Protein AF-Q8SZI1-F1 (afdb_monomer_lite)

Radius of gyration: 14.91 Å; chains: 1; bounding box: 35×38×40 Å

Sequence (100 aa):
MTTHPLSDNVVKCRLVKKIQDSVLSKWVNDPQRMDKRMLALIFLAHASDVIENAFAPLNDDDYEVAMKRVRELLDLDFEAESAKPNANEILWAVFMAFTK

pLDDT: mean 90.11, std 4.82, range [60.06, 94.56]

Structure (mmCIF, N/CA/C/O backbone):
data_AF-Q8SZI1-F1
#
_entry.id   AF-Q8SZI1-F1
#
loop_
_atom_site.group_PDB
_atom_site.id
_atom_site.type_symbol
_atom_site.label_atom_id
_atom_site.label_alt_id
_atom_site.label_comp_id
_atom_site.label_asym_id
_atom_site.label_entity_id
_atom_site.label_seq_id
_atom_site.pdbx_PDB_ins_code
_atom_site.Cartn_x
_atom_site.Cartn_y
_atom_site.Cartn_z
_atom_site.occupancy
_atom_site.B_iso_or_equiv
_atom_site.auth_seq_id
_atom_site.auth_comp_id
_atom_site.auth_asym_id
_atom_site.auth_atom_id
_atom_site.pdbx_PDB_model_num
ATOM 1 N N . MET A 1 1 ? 9.119 -26.075 -23.650 1.00 73.94 1 MET A N 1
ATOM 2 C CA . MET A 1 1 ? 8.998 -25.040 -22.603 1.00 73.94 1 MET A CA 1
ATOM 3 C C . MET A 1 1 ? 8.219 -23.889 -23.211 1.00 73.94 1 MET A C 1
ATOM 5 O O . MET A 1 1 ? 8.709 -23.290 -24.157 1.00 73.94 1 MET A O 1
ATOM 9 N N . THR A 1 2 ? 6.989 -23.655 -22.761 1.00 88.88 2 THR A N 1
ATOM 10 C CA . THR A 1 2 ? 6.162 -22.532 -23.232 1.00 88.88 2 THR A CA 1
ATOM 11 C C . THR A 1 2 ? 6.409 -21.351 -22.299 1.00 88.88 2 THR A C 1
ATOM 13 O O . THR A 1 2 ? 6.309 -21.520 -21.086 1.00 88.88 2 THR A O 1
ATOM 16 N N . THR A 1 3 ? 6.782 -20.187 -22.833 1.00 93.12 3 THR A N 1
ATOM 17 C CA . THR A 1 3 ? 6.987 -18.957 -22.051 1.00 93.12 3 THR A CA 1
ATOM 18 C C . THR A 1 3 ? 5.866 -17.956 -22.324 1.00 93.12 3 THR A C 1
ATOM 20 O O . THR A 1 3 ? 5.247 -17.972 -23.387 1.00 93.12 3 THR A O 1
ATOM 23 N N . HIS A 1 4 ? 5.608 -17.075 -21.355 1.00 90.88 4 HIS A N 1
ATOM 24 C CA . HIS A 1 4 ? 4.608 -16.009 -21.456 1.00 90.88 4 HIS A CA 1
ATOM 25 C C . HIS A 1 4 ? 5.278 -14.646 -21.225 1.00 90.88 4 HIS A C 1
ATOM 27 O O . HIS A 1 4 ? 5.206 -14.107 -20.120 1.00 90.88 4 HIS A O 1
ATOM 33 N N . PRO A 1 5 ? 5.998 -14.104 -22.225 1.00 92.88 5 PRO A N 1
ATOM 34 C CA . PRO A 1 5 ? 6.621 -12.794 -22.097 1.00 92.88 5 PRO A CA 1
ATOM 35 C C . PRO A 1 5 ? 5.558 -11.695 -21.976 1.00 92.88 5 PRO A C 1
ATOM 37 O O . PRO A 1 5 ? 4.460 -11.804 -22.525 1.00 92.88 5 PRO A O 1
ATOM 40 N N . LEU A 1 6 ? 5.896 -10.616 -21.268 1.00 91.62 6 LEU A N 1
ATOM 41 C CA . LEU A 1 6 ? 5.021 -9.455 -21.135 1.00 91.62 6 LEU A CA 1
ATOM 42 C C . LEU A 1 6 ? 4.846 -8.780 -22.501 1.00 91.62 6 LEU A C 1
ATOM 44 O O . LEU A 1 6 ? 5.799 -8.226 -23.044 1.00 91.62 6 LEU A O 1
ATOM 48 N N . SER A 1 7 ? 3.629 -8.809 -23.039 1.00 91.38 7 SER A N 1
ATOM 49 C CA . SER A 1 7 ? 3.297 -8.174 -24.317 1.00 91.38 7 SER A CA 1
ATOM 50 C C . SER A 1 7 ? 2.986 -6.684 -24.167 1.00 91.38 7 SER A C 1
ATOM 52 O O . SER A 1 7 ? 3.406 -5.883 -24.996 1.00 91.38 7 SER A O 1
ATOM 54 N N . ASP A 1 8 ? 2.272 -6.303 -23.103 1.00 92.25 8 ASP A N 1
ATOM 55 C CA . ASP A 1 8 ? 1.867 -4.920 -22.843 1.00 92.25 8 ASP A CA 1
ATOM 56 C C . ASP A 1 8 ? 2.601 -4.352 -21.624 1.00 92.25 8 ASP A C 1
ATOM 58 O O . ASP A 1 8 ? 2.184 -4.478 -20.468 1.00 92.25 8 ASP A O 1
ATOM 62 N N . ASN A 1 9 ? 3.720 -3.690 -21.904 1.00 92.56 9 ASN A N 1
ATOM 63 C CA . ASN A 1 9 ? 4.484 -2.995 -20.878 1.00 92.56 9 ASN A CA 1
ATOM 64 C C . ASN A 1 9 ? 3.786 -1.715 -20.376 1.00 92.56 9 ASN A C 1
ATOM 66 O O . ASN A 1 9 ? 4.017 -1.291 -19.245 1.00 92.56 9 ASN A O 1
ATOM 70 N N . VAL A 1 10 ? 2.894 -1.113 -21.170 1.00 94.56 10 VAL A N 1
ATOM 71 C CA . VAL A 1 10 ? 2.193 0.126 -20.801 1.00 94.56 10 VAL A CA 1
ATOM 72 C C . VAL A 1 10 ? 1.248 -0.127 -19.631 1.00 94.56 10 VAL A C 1
ATOM 74 O O . VAL A 1 10 ? 1.189 0.682 -18.702 1.00 94.56 10 VAL A O 1
ATOM 77 N N . VAL A 1 11 ? 0.541 -1.259 -19.631 1.00 93.69 11 VAL A N 1
ATOM 78 C CA . VAL A 1 11 ? -0.344 -1.648 -18.522 1.00 93.69 11 VAL A CA 1
ATOM 79 C C . VAL A 1 11 ? 0.447 -1.861 -17.232 1.00 93.69 11 VAL A C 1
ATOM 81 O O . VAL A 1 11 ? 0.042 -1.350 -16.186 1.00 93.69 11 VAL A O 1
ATOM 84 N N . LYS A 1 12 ? 1.605 -2.534 -17.302 1.00 92.12 12 LYS A N 1
ATOM 85 C CA . LYS A 1 12 ? 2.490 -2.719 -16.142 1.00 92.12 12 LYS A CA 1
ATOM 86 C C . LYS A 1 12 ? 2.970 -1.377 -15.589 1.00 92.12 12 LYS A C 1
ATOM 88 O O . LYS A 1 12 ? 2.815 -1.121 -14.397 1.00 92.12 12 LYS A O 1
ATOM 93 N N . CYS A 1 13 ? 3.495 -0.497 -16.441 1.00 92.94 13 CYS A N 1
ATOM 94 C CA . CYS A 1 13 ? 3.952 0.829 -16.020 1.00 92.94 13 CYS A CA 1
ATOM 95 C C . CYS A 1 13 ? 2.818 1.661 -15.404 1.00 92.94 13 CYS A C 1
ATOM 97 O O . CYS A 1 13 ? 3.021 2.333 -14.395 1.00 92.94 13 CYS A O 1
ATOM 99 N N . ARG A 1 14 ? 1.603 1.588 -15.964 1.00 94.44 14 ARG A N 1
ATOM 100 C CA . ARG A 1 14 ? 0.426 2.277 -15.418 1.00 94.44 14 ARG A CA 1
ATOM 101 C C . ARG A 1 14 ? 0.046 1.756 -14.034 1.00 94.44 14 ARG A C 1
ATOM 103 O O . ARG A 1 14 ? -0.318 2.558 -13.179 1.00 94.44 14 ARG A O 1
ATOM 110 N N . LEU A 1 15 ? 0.124 0.443 -13.811 1.00 92.94 15 LEU A N 1
ATOM 111 C CA . LEU A 1 15 ? -0.139 -0.164 -12.506 1.00 92.94 15 LEU A CA 1
ATOM 112 C C . LEU A 1 15 ? 0.876 0.308 -11.462 1.00 92.94 15 LEU A C 1
ATOM 114 O O . LEU A 1 15 ? 0.468 0.794 -10.411 1.00 92.94 15 LEU A O 1
ATOM 118 N N . VAL A 1 16 ? 2.172 0.226 -11.781 1.00 94.00 16 VAL A N 1
ATOM 119 C CA . VAL A 1 16 ? 3.257 0.675 -10.893 1.00 94.00 16 VAL A CA 1
ATOM 120 C C . VAL A 1 16 ? 3.074 2.146 -10.529 1.00 94.00 16 VAL A C 1
ATOM 122 O O . VAL A 1 16 ? 3.032 2.485 -9.350 1.00 94.00 16 VAL A O 1
ATOM 125 N N . LYS A 1 17 ? 2.839 3.005 -11.526 1.00 93.81 17 LYS A N 1
ATOM 126 C CA . LYS A 1 17 ? 2.596 4.430 -11.292 1.00 93.81 17 LYS A CA 1
ATOM 127 C C . LYS A 1 17 ? 1.366 4.679 -10.416 1.00 93.81 17 LYS A C 1
ATOM 129 O O . LYS A 1 17 ? 1.389 5.560 -9.568 1.00 93.81 17 LYS A O 1
ATOM 134 N N . LYS A 1 18 ? 0.297 3.891 -10.580 1.00 94.12 18 LYS A N 1
ATOM 135 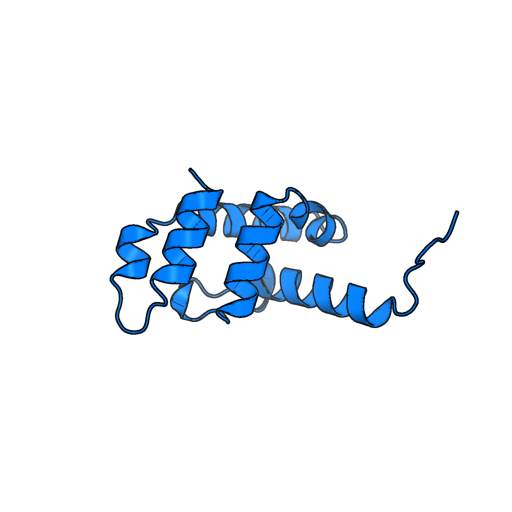C CA . LYS A 1 18 ? -0.914 4.024 -9.759 1.00 94.12 18 LYS A CA 1
ATOM 136 C C . LYS A 1 18 ? -0.643 3.699 -8.285 1.00 94.12 18 LYS A C 1
ATOM 138 O O . LYS A 1 18 ? -1.182 4.391 -7.431 1.00 94.12 18 LYS A O 1
ATOM 143 N N . ILE A 1 19 ? 0.181 2.686 -8.003 1.00 93.81 19 ILE A N 1
ATOM 144 C CA . ILE A 1 19 ? 0.599 2.342 -6.633 1.00 93.81 19 ILE A CA 1
ATOM 145 C C . ILE A 1 19 ? 1.435 3.483 -6.044 1.00 93.81 19 ILE A C 1
ATOM 147 O O . ILE A 1 19 ? 1.114 3.966 -4.963 1.00 93.81 19 ILE A O 1
ATOM 151 N N . GLN A 1 20 ? 2.445 3.956 -6.783 1.00 93.69 20 GLN A N 1
ATOM 152 C CA . GLN A 1 20 ? 3.306 5.070 -6.368 1.00 93.69 20 GLN A CA 1
ATOM 153 C C . GLN A 1 20 ? 2.491 6.331 -6.058 1.00 93.69 20 GLN A C 1
ATOM 155 O O . GLN A 1 20 ? 2.598 6.889 -4.971 1.00 93.69 20 GLN A O 1
ATOM 160 N N . ASP A 1 21 ? 1.608 6.742 -6.972 1.00 93.50 21 ASP A N 1
ATOM 161 C CA . ASP A 1 21 ? 0.754 7.915 -6.783 1.00 93.50 21 ASP A CA 1
ATOM 162 C C . ASP A 1 21 ? -0.122 7.782 -5.529 1.00 93.50 21 ASP A C 1
ATOM 164 O O . ASP A 1 21 ? -0.343 8.767 -4.830 1.00 93.50 21 ASP A O 1
ATOM 168 N N . SER A 1 22 ? -0.614 6.581 -5.213 1.00 92.56 22 SER A N 1
ATOM 169 C CA . SER A 1 22 ? -1.466 6.346 -4.043 1.00 92.56 22 SER A CA 1
ATOM 170 C C . SER A 1 22 ? -0.750 6.491 -2.703 1.00 92.56 22 SER A C 1
ATOM 172 O O . SER A 1 22 ? -1.395 6.895 -1.739 1.00 92.56 22 SER A O 1
ATOM 174 N N . VAL A 1 23 ? 0.555 6.217 -2.642 1.00 91.94 23 VAL A N 1
ATOM 175 C CA . VAL A 1 23 ? 1.374 6.416 -1.433 1.00 91.94 23 VAL A CA 1
ATOM 176 C C . VAL A 1 23 ? 2.156 7.727 -1.443 1.00 91.94 23 VAL A C 1
ATOM 178 O O . VAL A 1 23 ? 2.737 8.081 -0.426 1.00 91.94 23 VAL A O 1
ATOM 181 N N . LEU A 1 24 ? 2.140 8.483 -2.545 1.00 92.25 24 LEU A N 1
ATOM 182 C CA . LEU A 1 24 ? 2.827 9.770 -2.693 1.00 92.25 24 LEU A CA 1
ATOM 183 C C . LEU A 1 24 ? 1.825 10.915 -2.883 1.00 92.25 24 LEU A C 1
ATOM 185 O O . LEU A 1 24 ? 1.329 11.483 -1.907 1.00 92.25 24 LEU A O 1
ATOM 189 N N . SER A 1 25 ? 1.523 11.248 -4.139 1.00 90.44 25 SER A N 1
ATOM 190 C CA . SER A 1 25 ? 0.786 12.448 -4.552 1.00 90.44 25 SER A CA 1
ATOM 191 C C . SER A 1 25 ? -0.695 12.444 -4.160 1.00 90.44 25 SER A C 1
ATOM 193 O O . SER A 1 25 ? -1.283 13.502 -3.945 1.00 90.44 25 SER A O 1
ATOM 195 N N . LYS A 1 26 ? -1.305 11.262 -4.053 1.00 90.50 26 LYS A N 1
ATOM 196 C CA . LYS A 1 26 ? -2.720 11.044 -3.709 1.00 90.50 26 LYS A CA 1
ATOM 197 C C . LYS A 1 26 ? -2.895 10.414 -2.334 1.00 90.50 26 LYS A C 1
ATOM 199 O O . LYS A 1 26 ? -3.948 9.840 -2.059 1.00 90.50 26 LYS A O 1
ATOM 204 N N . TRP A 1 27 ?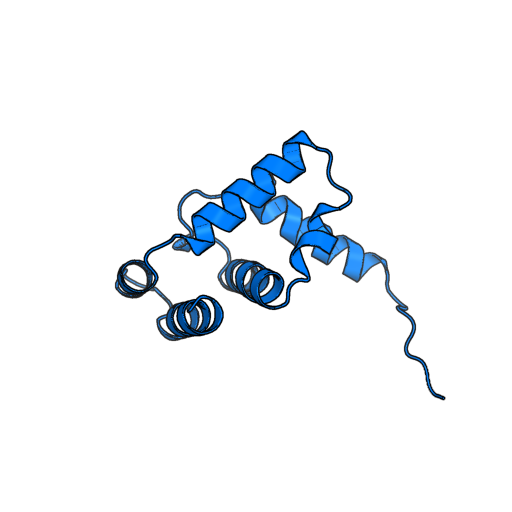 -1.868 10.494 -1.499 1.00 90.81 27 TRP A N 1
ATOM 205 C CA . TRP A 1 27 ? -1.935 9.984 -0.144 1.00 90.81 27 TRP A CA 1
ATOM 206 C C . TRP A 1 27 ? -3.052 10.664 0.648 1.00 90.81 27 TRP A C 1
ATOM 208 O O . TRP A 1 27 ? -3.211 11.886 0.617 1.00 90.81 27 TRP A O 1
ATOM 218 N N . VAL A 1 28 ? -3.815 9.855 1.376 1.00 86.75 28 VAL A N 1
ATOM 219 C CA . VAL A 1 28 ? -4.862 10.315 2.283 1.00 86.75 28 VAL A CA 1
ATOM 220 C C . VAL A 1 28 ? -4.560 9.718 3.647 1.00 86.75 28 VAL A C 1
ATOM 222 O O . VAL A 1 28 ? -4.394 8.512 3.759 1.00 86.75 28 VAL A O 1
ATOM 225 N N . ASN A 1 29 ? -4.526 10.553 4.686 1.00 84.12 29 ASN A N 1
ATOM 226 C CA . ASN A 1 29 ? -4.241 10.102 6.055 1.00 84.12 29 ASN A CA 1
ATOM 227 C C . ASN A 1 29 ? -5.330 9.183 6.640 1.00 84.12 29 ASN A C 1
ATOM 229 O O . ASN A 1 29 ? -5.126 8.591 7.690 1.00 84.12 29 ASN A O 1
ATOM 233 N N . ASP A 1 30 ? -6.494 9.108 5.992 1.00 84.62 30 ASP A N 1
ATOM 234 C CA . ASP A 1 30 ? -7.590 8.217 6.363 1.00 84.62 30 ASP A CA 1
ATOM 235 C C . ASP A 1 30 ? -7.669 7.049 5.357 1.00 84.62 30 ASP A C 1
ATOM 237 O O . ASP A 1 30 ? -8.101 7.264 4.213 1.00 84.62 30 ASP A O 1
ATOM 241 N N . PRO A 1 31 ? -7.285 5.823 5.763 1.00 83.00 31 PRO A N 1
ATOM 242 C CA . PRO A 1 31 ? -7.310 4.632 4.914 1.00 83.00 31 PRO A CA 1
ATOM 243 C C . PRO A 1 31 ? -8.694 4.332 4.338 1.00 83.00 31 PRO A C 1
ATOM 245 O O . PRO A 1 31 ? -8.805 3.811 3.228 1.00 83.00 31 PRO A O 1
ATOM 248 N N . GLN A 1 32 ? -9.769 4.698 5.045 1.00 83.06 32 GLN A N 1
ATOM 249 C CA . GLN A 1 32 ? -11.136 4.433 4.589 1.00 83.06 32 GLN A CA 1
ATOM 250 C C . GLN A 1 32 ? -11.552 5.289 3.393 1.00 83.06 32 GLN A C 1
ATOM 252 O O . GLN A 1 32 ? -12.470 4.926 2.653 1.00 83.06 32 GLN A O 1
ATOM 257 N N . ARG A 1 33 ? -10.875 6.423 3.188 1.00 86.25 33 ARG A N 1
ATOM 258 C CA . ARG A 1 33 ? -11.101 7.316 2.047 1.00 86.25 33 ARG A CA 1
ATOM 259 C C . ARG A 1 33 ? -10.311 6.903 0.810 1.00 86.25 33 ARG A C 1
ATOM 261 O O . ARG A 1 33 ? -10.569 7.440 -0.269 1.00 86.25 33 ARG A O 1
ATOM 268 N N . MET A 1 34 ? -9.362 5.977 0.942 1.00 87.88 34 MET A N 1
ATOM 269 C CA . MET A 1 34 ? -8.656 5.410 -0.202 1.00 87.88 34 MET A CA 1
ATOM 270 C C . MET A 1 34 ? -9.565 4.456 -0.985 1.00 87.88 34 MET A C 1
ATOM 272 O O . MET A 1 34 ? -10.495 3.850 -0.453 1.00 87.88 34 MET A O 1
ATOM 276 N N . ASP A 1 35 ? -9.282 4.293 -2.279 1.00 90.31 35 ASP A N 1
ATOM 277 C CA . ASP A 1 35 ? -9.944 3.268 -3.087 1.00 90.31 35 ASP A CA 1
ATOM 278 C C . ASP A 1 35 ? -9.668 1.883 -2.485 1.00 90.31 35 ASP A C 1
ATOM 280 O O . ASP A 1 35 ? -8.516 1.446 -2.435 1.00 90.31 35 ASP A O 1
ATOM 284 N N . LYS A 1 36 ? -10.725 1.176 -2.059 1.00 89.75 36 LYS A N 1
ATOM 285 C CA . LYS A 1 36 ? -10.635 -0.122 -1.362 1.00 89.75 36 LYS A CA 1
ATOM 286 C C . LYS A 1 36 ? -9.803 -1.140 -2.147 1.00 89.75 36 LYS A C 1
ATOM 288 O O . LYS A 1 36 ? -9.077 -1.937 -1.560 1.00 89.75 36 LYS A O 1
ATOM 293 N N . ARG A 1 37 ? -9.873 -1.092 -3.483 1.00 92.50 37 ARG A N 1
ATOM 294 C CA . ARG A 1 37 ? -9.095 -1.978 -4.359 1.00 92.50 37 ARG A CA 1
ATOM 295 C C . ARG A 1 37 ? -7.605 -1.652 -4.343 1.00 92.50 37 ARG A C 1
ATOM 297 O O . ARG A 1 37 ? -6.788 -2.563 -4.406 1.00 92.50 37 ARG A O 1
ATOM 304 N N . MET A 1 38 ? -7.260 -0.369 -4.281 1.00 92.56 38 MET A N 1
ATOM 305 C CA . MET A 1 38 ? -5.871 0.068 -4.187 1.00 92.56 38 MET A CA 1
ATOM 306 C C . MET A 1 38 ? -5.290 -0.208 -2.803 1.00 92.56 38 MET A C 1
ATOM 308 O O . MET A 1 38 ? -4.174 -0.704 -2.713 1.00 92.56 38 MET A O 1
ATOM 312 N N . LEU A 1 39 ? -6.069 0.032 -1.746 1.00 91.56 39 LEU A N 1
ATOM 313 C CA . LEU A 1 39 ? -5.675 -0.319 -0.385 1.00 91.56 39 LEU A CA 1
ATOM 314 C C . LEU A 1 39 ? -5.347 -1.817 -0.293 1.00 91.56 39 LEU A C 1
ATOM 316 O O . LEU A 1 39 ? -4.242 -2.180 0.094 1.00 91.56 39 LEU A O 1
ATOM 320 N N . ALA A 1 40 ? -6.249 -2.684 -0.766 1.00 92.88 40 ALA A N 1
ATOM 321 C CA . ALA A 1 40 ? -6.010 -4.127 -0.786 1.00 92.88 40 ALA A CA 1
ATOM 322 C C . ALA A 1 40 ? -4.788 -4.534 -1.616 1.00 92.88 40 ALA A C 1
ATOM 324 O O . ALA A 1 40 ? -4.048 -5.430 -1.218 1.00 92.88 40 ALA A O 1
ATOM 325 N N . LEU A 1 41 ? -4.555 -3.870 -2.751 1.00 93.75 41 LEU A N 1
ATOM 326 C CA . LEU A 1 41 ? -3.375 -4.122 -3.571 1.00 93.75 41 LEU A CA 1
ATOM 327 C C . LEU A 1 41 ? -2.079 -3.800 -2.818 1.00 93.75 41 LEU A C 1
ATOM 329 O O . LEU A 1 41 ? -1.142 -4.581 -2.913 1.00 93.75 41 LEU A O 1
ATOM 333 N N . ILE A 1 42 ? -2.027 -2.693 -2.074 1.00 92.81 42 ILE A N 1
ATOM 334 C CA . ILE A 1 42 ? -0.849 -2.300 -1.285 1.00 92.81 42 ILE A CA 1
ATOM 335 C C . ILE A 1 42 ? -0.568 -3.339 -0.193 1.00 92.81 42 ILE A C 1
ATOM 337 O O . ILE A 1 42 ? 0.549 -3.846 -0.120 1.00 92.81 42 ILE A O 1
ATOM 341 N N . PHE A 1 43 ? -1.581 -3.717 0.593 1.00 92.31 43 PHE A N 1
ATOM 342 C CA . PHE A 1 43 ? -1.430 -4.715 1.660 1.00 92.31 43 PHE A CA 1
ATOM 343 C C . PHE A 1 43 ? -0.973 -6.075 1.128 1.00 92.31 43 PHE A C 1
ATOM 345 O O . PHE A 1 43 ? -0.002 -6.641 1.622 1.00 92.31 43 PHE A O 1
ATOM 352 N N . LEU A 1 44 ? -1.631 -6.591 0.086 1.00 92.50 44 LEU A N 1
ATOM 353 C CA . LEU A 1 44 ? -1.288 -7.900 -0.473 1.00 92.50 44 LEU A CA 1
ATOM 354 C C . LEU A 1 44 ? 0.060 -7.886 -1.202 1.00 92.50 44 LEU A C 1
ATOM 356 O O . LEU A 1 44 ? 0.794 -8.869 -1.137 1.00 92.50 44 LEU A O 1
ATOM 360 N N . ALA A 1 45 ? 0.408 -6.788 -1.881 1.00 93.88 45 ALA A N 1
ATOM 361 C CA . ALA A 1 45 ? 1.719 -6.643 -2.508 1.00 93.88 45 ALA A CA 1
ATOM 362 C C . ALA A 1 45 ? 2.843 -6.598 -1.467 1.00 93.88 45 ALA A C 1
ATOM 364 O O . ALA A 1 45 ? 3.920 -7.132 -1.728 1.00 93.88 45 ALA A O 1
ATOM 365 N N . HIS A 1 46 ? 2.594 -5.983 -0.307 1.00 91.88 46 HIS A N 1
ATOM 366 C CA . HIS A 1 46 ? 3.524 -6.018 0.814 1.00 91.88 46 HIS A CA 1
ATOM 367 C C . HIS A 1 46 ? 3.643 -7.430 1.398 1.00 91.88 46 HIS A C 1
ATOM 369 O O . HIS A 1 46 ? 4.746 -7.950 1.455 1.00 91.88 46 HIS A O 1
ATOM 375 N N . ALA A 1 47 ? 2.525 -8.091 1.716 1.00 91.12 47 ALA A N 1
ATOM 376 C CA . ALA A 1 47 ? 2.521 -9.458 2.252 1.00 91.12 47 ALA A CA 1
ATOM 377 C C . ALA A 1 47 ? 3.112 -10.511 1.292 1.00 91.12 47 ALA A C 1
ATOM 379 O O . ALA A 1 47 ? 3.453 -11.612 1.709 1.00 91.12 47 ALA A O 1
ATOM 380 N N . SER A 1 48 ? 3.203 -10.190 -0.002 1.00 92.75 48 SER A N 1
ATOM 381 C CA . SER A 1 48 ? 3.834 -11.039 -1.019 1.00 92.75 48 SER A CA 1
ATOM 382 C C . SER A 1 48 ? 5.286 -10.646 -1.323 1.00 92.75 48 SER A C 1
ATOM 384 O O . SER A 1 48 ? 5.840 -11.156 -2.293 1.00 92.75 48 SER A O 1
ATOM 386 N N . ASP A 1 49 ? 5.873 -9.702 -0.581 1.00 90.62 49 ASP A N 1
ATOM 387 C CA . ASP A 1 49 ? 7.239 -9.188 -0.770 1.00 90.62 49 ASP A CA 1
ATOM 388 C C . ASP A 1 49 ? 7.524 -8.625 -2.180 1.00 90.62 49 ASP A C 1
ATOM 390 O O . ASP A 1 49 ? 8.653 -8.629 -2.669 1.00 90.62 49 ASP A O 1
ATOM 394 N N . VAL A 1 50 ? 6.498 -8.118 -2.876 1.00 94.56 50 VAL A N 1
ATOM 395 C CA . VAL A 1 50 ? 6.642 -7.569 -4.241 1.00 94.56 50 VAL A CA 1
ATOM 396 C C . VAL A 1 50 ? 6.471 -6.058 -4.320 1.00 94.56 50 VAL A C 1
ATOM 398 O O . VAL A 1 50 ? 6.679 -5.488 -5.394 1.00 94.56 50 VAL A O 1
ATOM 401 N N . ILE A 1 51 ? 6.101 -5.398 -3.219 1.00 91.81 51 ILE A N 1
ATOM 402 C CA . ILE A 1 51 ? 5.851 -3.952 -3.208 1.00 91.81 51 ILE A CA 1
ATOM 403 C C . ILE A 1 51 ? 7.119 -3.133 -3.482 1.00 91.81 51 ILE A C 1
ATOM 405 O O . ILE A 1 51 ? 7.047 -2.118 -4.173 1.00 91.81 51 ILE A O 1
ATOM 409 N N . GLU A 1 52 ? 8.288 -3.617 -3.056 1.00 91.31 52 GLU A N 1
ATOM 410 C CA . GLU A 1 52 ? 9.575 -2.950 -3.296 1.00 91.31 52 GLU A CA 1
ATOM 411 C C . GLU A 1 52 ? 9.870 -2.776 -4.791 1.00 91.31 52 GLU A C 1
ATOM 413 O O . GLU A 1 52 ? 10.409 -1.753 -5.206 1.00 91.31 52 GLU A O 1
ATOM 418 N N . ASN A 1 53 ? 9.410 -3.704 -5.639 1.00 91.69 53 ASN A N 1
ATOM 419 C CA . ASN A 1 53 ? 9.569 -3.600 -7.094 1.00 91.69 53 ASN A CA 1
ATOM 420 C C . ASN A 1 53 ? 8.858 -2.373 -7.682 1.00 91.69 53 ASN A C 1
ATOM 422 O O . ASN A 1 53 ? 9.252 -1.872 -8.737 1.00 91.69 53 ASN A O 1
ATOM 426 N N . ALA A 1 54 ? 7.785 -1.907 -7.035 1.00 91.44 54 ALA A N 1
ATOM 427 C CA . ALA A 1 54 ? 7.080 -0.700 -7.442 1.00 91.44 54 ALA A CA 1
ATOM 428 C C . ALA A 1 54 ? 7.790 0.573 -6.960 1.00 91.44 54 ALA A C 1
ATOM 430 O O . ALA A 1 54 ? 7.593 1.624 -7.566 1.00 91.44 54 ALA A O 1
ATOM 431 N N . PHE A 1 55 ? 8.615 0.497 -5.914 1.00 91.62 55 PHE A N 1
ATOM 432 C CA . PHE A 1 55 ? 9.318 1.646 -5.337 1.00 91.62 55 PHE A CA 1
ATOM 433 C C . PHE A 1 55 ? 10.771 1.771 -5.796 1.00 91.62 55 PHE A C 1
ATOM 435 O O . PHE A 1 55 ? 11.293 2.877 -5.804 1.00 91.62 55 PHE A O 1
ATOM 442 N N . ALA A 1 56 ? 11.383 0.697 -6.297 1.00 90.06 56 ALA A N 1
ATOM 443 C CA . ALA A 1 56 ? 12.732 0.704 -6.862 1.00 90.06 56 ALA A CA 1
ATOM 444 C C . ALA A 1 56 ? 13.033 1.822 -7.893 1.00 90.06 56 ALA A C 1
ATOM 446 O O . ALA A 1 56 ? 14.166 2.292 -7.915 1.00 90.06 56 ALA A O 1
ATOM 447 N N . PRO A 1 57 ? 12.096 2.266 -8.762 1.00 90.50 57 PRO A N 1
ATOM 448 C CA . PRO A 1 57 ? 12.367 3.358 -9.701 1.00 90.50 57 PRO A CA 1
ATOM 449 C C . PRO A 1 57 ? 12.098 4.768 -9.136 1.00 90.50 57 PRO A C 1
ATOM 451 O O . PRO A 1 57 ? 12.161 5.731 -9.900 1.00 90.50 57 PRO A O 1
ATOM 454 N N . LEU A 1 58 ? 11.731 4.907 -7.857 1.00 91.88 58 LEU A N 1
ATOM 455 C CA . LEU A 1 58 ? 11.563 6.207 -7.197 1.00 91.88 58 LEU A CA 1
ATOM 456 C C . LEU A 1 58 ? 12.926 6.819 -6.831 1.00 91.88 58 LEU A C 1
ATOM 458 O O . LEU A 1 58 ? 13.939 6.126 -6.810 1.00 91.88 58 LEU A O 1
ATOM 462 N N . ASN A 1 59 ? 12.947 8.126 -6.558 1.00 93.19 59 ASN A N 1
ATOM 463 C CA . ASN A 1 59 ? 14.103 8.756 -5.912 1.00 93.19 59 ASN A CA 1
ATOM 464 C C . ASN A 1 59 ? 14.139 8.391 -4.414 1.00 93.19 59 ASN A C 1
ATOM 466 O O . ASN A 1 59 ? 13.129 7.944 -3.867 1.00 93.19 59 ASN A O 1
ATOM 470 N N . ASP A 1 60 ? 15.287 8.593 -3.767 1.00 92.50 60 ASP A N 1
ATOM 471 C CA . ASP A 1 60 ? 15.504 8.188 -2.371 1.00 92.50 60 ASP A CA 1
ATOM 472 C C . ASP A 1 60 ? 14.494 8.843 -1.405 1.00 92.50 60 ASP A C 1
ATOM 474 O O . ASP A 1 60 ? 13.922 8.157 -0.558 1.00 92.50 60 ASP A O 1
ATOM 478 N N . ASP A 1 61 ? 14.186 10.133 -1.587 1.00 93.75 61 ASP A N 1
ATOM 479 C CA . ASP A 1 61 ? 13.236 10.868 -0.738 1.00 93.75 61 ASP A CA 1
ATOM 480 C C . ASP A 1 61 ? 11.807 10.291 -0.841 1.00 93.75 61 ASP A C 1
ATOM 482 O O . ASP A 1 61 ? 11.144 10.017 0.165 1.00 93.75 61 ASP A O 1
ATOM 486 N N . ASP A 1 62 ? 11.322 10.066 -2.065 1.00 93.19 62 ASP A N 1
ATOM 487 C 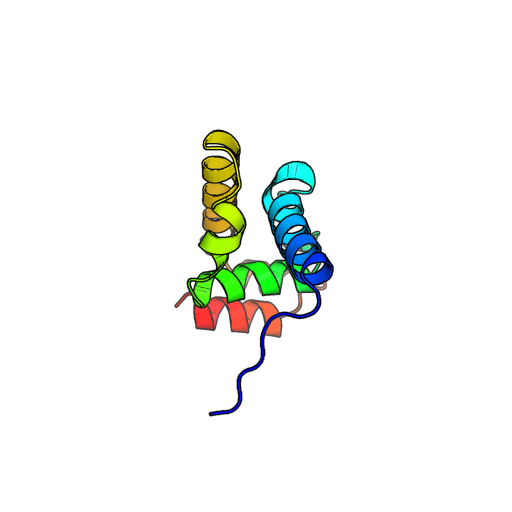CA . ASP A 1 62 ? 10.006 9.483 -2.335 1.00 93.19 62 ASP A CA 1
ATOM 488 C C . ASP A 1 62 ? 9.941 8.025 -1.868 1.00 93.19 62 ASP A C 1
ATOM 490 O O . ASP A 1 62 ? 8.903 7.577 -1.373 1.00 93.19 62 ASP A O 1
ATOM 494 N N . TYR A 1 63 ? 11.039 7.279 -2.003 1.00 93.62 63 TYR A N 1
ATOM 495 C CA . TYR A 1 63 ? 11.145 5.907 -1.517 1.00 93.62 63 TYR A CA 1
ATOM 496 C C . TYR A 1 63 ? 10.964 5.844 0.003 1.00 93.62 63 TYR A C 1
ATOM 498 O O . TYR A 1 63 ? 10.133 5.074 0.496 1.00 93.62 63 TYR A O 1
ATOM 506 N N . GLU A 1 64 ? 11.683 6.683 0.753 1.00 93.44 64 GLU A N 1
ATOM 507 C CA . GLU A 1 64 ? 11.568 6.739 2.212 1.00 93.44 64 GLU A CA 1
ATOM 508 C C . GLU A 1 64 ? 10.150 7.114 2.656 1.00 93.44 64 GLU A C 1
ATOM 510 O O . GLU A 1 64 ? 9.578 6.469 3.543 1.00 93.44 64 GLU A O 1
ATOM 515 N N . VAL A 1 65 ? 9.542 8.114 2.009 1.00 94.44 65 VAL A N 1
ATOM 516 C CA . VAL A 1 65 ? 8.168 8.543 2.308 1.00 94.44 65 VAL A CA 1
ATOM 517 C C . VAL A 1 65 ? 7.161 7.432 2.009 1.00 94.44 65 VAL A C 1
ATOM 519 O O . VAL A 1 65 ? 6.278 7.171 2.832 1.00 94.44 65 VAL A O 1
ATOM 522 N N . ALA A 1 66 ? 7.283 6.760 0.861 1.00 93.25 66 ALA A N 1
ATOM 523 C CA . ALA A 1 66 ? 6.405 5.658 0.481 1.00 93.25 66 ALA A CA 1
ATOM 524 C C . ALA A 1 66 ? 6.505 4.495 1.478 1.00 93.25 66 ALA A C 1
ATOM 526 O O . ALA A 1 66 ? 5.480 4.012 1.963 1.00 93.25 66 ALA A O 1
ATOM 527 N N . MET A 1 67 ? 7.723 4.090 1.846 1.00 91.69 67 MET A N 1
ATOM 528 C CA . MET A 1 67 ? 7.956 3.009 2.808 1.00 91.69 67 MET A CA 1
ATOM 529 C C . MET A 1 67 ? 7.439 3.354 4.203 1.00 91.69 67 MET A C 1
ATOM 531 O O . MET A 1 67 ? 6.820 2.512 4.857 1.00 91.69 67 MET A O 1
ATOM 535 N N . LYS A 1 68 ? 7.632 4.599 4.649 1.00 93.38 68 LYS A N 1
ATOM 536 C CA . LYS A 1 68 ? 7.085 5.072 5.922 1.00 93.38 68 LYS A CA 1
ATOM 537 C C . LYS A 1 68 ? 5.560 4.983 5.939 1.00 93.38 68 LYS A C 1
ATOM 539 O O . LYS A 1 68 ? 5.004 4.435 6.882 1.00 93.38 68 LYS A O 1
ATOM 544 N N . ARG A 1 69 ? 4.891 5.459 4.887 1.00 92.50 69 ARG A N 1
ATOM 545 C CA . ARG A 1 69 ? 3.423 5.423 4.771 1.00 92.50 69 ARG A CA 1
ATOM 546 C C . ARG A 1 69 ? 2.871 4.004 4.686 1.00 92.50 69 ARG A C 1
ATOM 548 O O . ARG A 1 69 ? 1.838 3.718 5.278 1.00 92.50 69 ARG A O 1
ATOM 555 N N . VAL A 1 70 ? 3.555 3.097 3.986 1.00 91.75 70 VAL A N 1
ATOM 556 C CA . VAL A 1 70 ? 3.175 1.675 3.971 1.00 91.75 70 VAL A CA 1
ATOM 557 C C . VAL A 1 70 ? 3.292 1.073 5.370 1.00 91.75 70 VAL A C 1
ATOM 559 O O . VAL A 1 70 ? 2.371 0.390 5.800 1.00 91.75 70 VAL A O 1
ATOM 562 N N . ARG A 1 71 ? 4.365 1.374 6.111 1.00 90.81 71 ARG A N 1
ATOM 563 C CA . ARG A 1 71 ? 4.508 0.935 7.507 1.00 90.81 71 ARG A CA 1
ATOM 564 C C . ARG A 1 71 ? 3.402 1.503 8.401 1.00 90.81 71 ARG A C 1
ATOM 566 O O . ARG A 1 71 ? 2.779 0.746 9.128 1.00 90.81 71 ARG A O 1
ATOM 573 N N . GL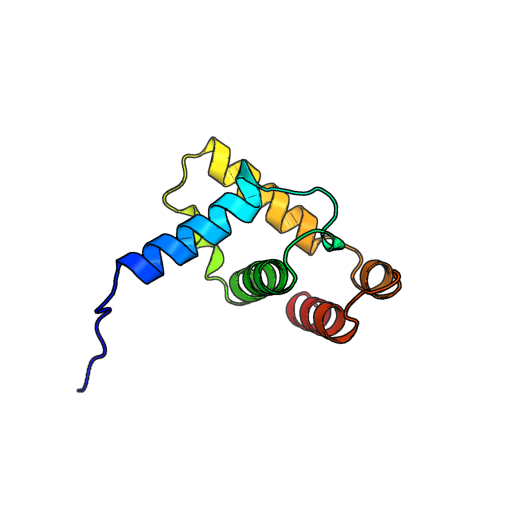U A 1 72 ? 3.087 2.790 8.266 1.00 90.75 72 GLU A N 1
ATOM 574 C CA . GLU A 1 72 ? 1.970 3.422 8.983 1.00 90.75 72 GLU A CA 1
ATOM 575 C C . GLU A 1 72 ? 0.626 2.725 8.713 1.00 90.75 72 GLU A C 1
ATOM 577 O O . GLU A 1 72 ? -0.181 2.621 9.629 1.00 90.75 72 GLU A O 1
ATOM 582 N N . LEU A 1 73 ? 0.381 2.218 7.494 1.00 89.38 73 LEU A N 1
ATOM 583 C CA . LEU A 1 73 ? -0.820 1.423 7.190 1.00 89.38 73 LEU A CA 1
ATOM 584 C C . LEU A 1 73 ? -0.809 0.046 7.860 1.00 89.38 73 LEU A C 1
ATOM 586 O O . LEU A 1 73 ? -1.864 -0.451 8.246 1.00 89.38 73 LEU A O 1
ATOM 590 N N . LEU A 1 74 ? 0.356 -0.589 7.956 1.00 89.06 74 LEU A N 1
ATOM 591 C CA . LEU A 1 74 ? 0.501 -1.920 8.548 1.00 89.06 74 LEU A CA 1
ATOM 592 C C . LEU A 1 74 ? 0.388 -1.887 10.074 1.00 89.06 74 LEU A C 1
ATOM 594 O O . LEU A 1 74 ? -0.100 -2.846 10.661 1.00 89.06 74 LEU A O 1
ATOM 598 N N . ASP A 1 75 ? 0.783 -0.773 10.690 1.00 90.00 75 ASP A N 1
ATOM 599 C CA . ASP A 1 75 ? 0.707 -0.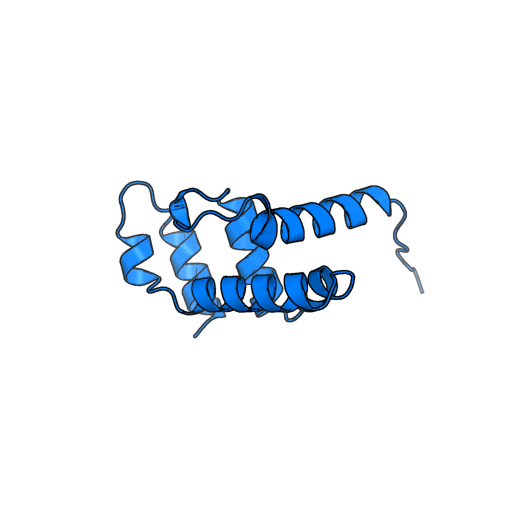549 12.136 1.00 90.00 75 ASP A CA 1
ATOM 600 C C . ASP A 1 75 ? -0.699 -0.109 12.606 1.00 90.00 75 ASP A C 1
ATOM 602 O O . ASP A 1 75 ? -0.900 0.201 13.783 1.00 90.00 75 ASP A O 1
ATOM 606 N N . LEU A 1 76 ? -1.686 -0.058 11.703 1.00 88.94 76 LEU A N 1
ATOM 607 C CA . LEU A 1 76 ? -3.068 0.275 12.048 1.00 88.94 76 LEU A CA 1
ATOM 608 C C . LEU A 1 76 ? -3.732 -0.821 12.885 1.00 88.94 76 LEU A C 1
ATOM 610 O O . LEU A 1 76 ? -3.526 -2.017 12.687 1.00 88.94 76 LEU A O 1
ATOM 614 N N . ASP A 1 77 ? -4.646 -0.399 13.756 1.00 90.06 77 ASP A N 1
ATOM 615 C CA . ASP A 1 77 ? -5.557 -1.314 14.434 1.00 90.06 77 ASP A CA 1
ATOM 616 C C . ASP A 1 77 ? -6.686 -1.740 13.479 1.00 90.06 77 ASP A C 1
ATOM 618 O O . ASP A 1 77 ? -7.692 -1.043 13.305 1.00 90.06 77 ASP A O 1
ATOM 622 N N . PHE A 1 78 ? -6.516 -2.903 12.844 1.00 88.56 78 PHE A N 1
ATOM 623 C CA . PHE A 1 78 ? -7.497 -3.452 11.906 1.00 88.56 78 PHE A CA 1
ATOM 624 C C . PHE A 1 78 ? -8.854 -3.761 12.553 1.00 88.56 78 PHE A C 1
ATOM 626 O O . PHE A 1 78 ? -9.870 -3.702 11.857 1.00 88.56 78 PHE A O 1
ATOM 633 N N . GLU A 1 79 ? -8.907 -4.059 13.858 1.00 87.75 79 GLU A N 1
ATOM 634 C CA . GLU A 1 79 ? -10.179 -4.274 14.562 1.00 87.75 79 GLU A CA 1
ATOM 635 C C . GLU A 1 79 ? -10.929 -2.947 14.694 1.00 87.75 79 GLU A C 1
ATOM 637 O O . GLU A 1 79 ? -12.098 -2.858 14.302 1.00 87.75 79 GLU A O 1
ATOM 642 N N . ALA A 1 80 ? -10.241 -1.887 15.127 1.00 89.00 80 ALA A N 1
ATOM 643 C CA . ALA A 1 80 ? -10.820 -0.547 15.209 1.00 89.00 80 ALA A CA 1
ATOM 644 C C . ALA A 1 80 ? -11.244 0.001 13.834 1.00 89.00 80 ALA A C 1
ATOM 646 O O . ALA A 1 80 ? -12.312 0.604 13.707 1.00 89.00 80 ALA A O 1
ATOM 647 N N . GLU A 1 81 ? -10.450 -0.232 12.784 1.00 85.69 81 GLU A N 1
ATOM 648 C CA . GLU A 1 81 ? -10.784 0.184 11.417 1.00 85.69 81 GLU A CA 1
ATOM 649 C C . GLU A 1 81 ? -11.973 -0.591 10.828 1.00 85.69 81 GLU A C 1
ATOM 651 O O . GLU A 1 81 ? -12.755 -0.028 10.054 1.00 85.69 81 GLU A O 1
ATOM 656 N N . SER A 1 82 ? -12.153 -1.858 11.217 1.00 88.38 82 SER A N 1
ATOM 657 C CA . SER A 1 82 ? -13.305 -2.669 10.808 1.00 88.38 82 SER A CA 1
ATOM 658 C C . SER A 1 82 ? -14.613 -2.232 11.474 1.00 88.38 82 SER A C 1
ATOM 660 O O . SER A 1 82 ? -15.668 -2.336 10.855 1.00 88.38 82 SER A O 1
ATOM 662 N N . ALA A 1 83 ? -14.543 -1.671 12.686 1.00 87.94 83 ALA A N 1
ATOM 663 C CA . ALA A 1 83 ? -15.706 -1.237 13.463 1.00 87.94 83 ALA A CA 1
ATOM 664 C C . ALA A 1 83 ? -16.310 0.105 12.999 1.00 87.94 83 ALA A C 1
ATOM 666 O O . ALA A 1 83 ? -17.375 0.516 13.468 1.00 87.94 83 ALA A O 1
ATOM 667 N N . LYS A 1 84 ? -15.642 0.821 12.089 1.00 86.94 84 LYS A N 1
ATOM 668 C CA . LYS A 1 84 ? -16.118 2.104 11.554 1.00 86.94 84 LYS A CA 1
ATOM 669 C C . LYS A 1 84 ? -17.302 1.923 10.583 1.00 86.94 84 LYS A C 1
ATOM 671 O O . LYS A 1 84 ? -17.380 0.929 9.857 1.00 86.94 84 LYS A O 1
ATOM 676 N N . PRO A 1 85 ? -18.212 2.910 10.490 1.00 81.19 85 PRO A N 1
ATOM 677 C CA . PRO A 1 85 ? -19.371 2.827 9.601 1.00 81.19 85 PRO A CA 1
ATOM 678 C C . PRO A 1 85 ? -18.954 2.724 8.122 1.00 81.19 85 PRO A C 1
ATOM 680 O O . PRO A 1 85 ? -18.098 3.472 7.659 1.00 81.19 85 PRO A O 1
ATOM 683 N N . ASN A 1 86 ? -19.598 1.829 7.360 1.00 79.50 86 ASN A N 1
ATOM 684 C CA . ASN A 1 86 ? -19.319 1.524 5.939 1.00 79.50 86 ASN A CA 1
ATOM 685 C C . ASN A 1 86 ? -17.950 0.870 5.635 1.00 79.50 86 ASN A C 1
ATOM 687 O O . ASN A 1 86 ? -17.536 0.789 4.462 1.00 79.50 86 ASN A O 1
ATOM 691 N N . ALA A 1 87 ? -17.264 0.365 6.663 1.00 81.56 87 ALA A N 1
ATOM 692 C CA . ALA A 1 87 ? -16.089 -0.480 6.497 1.00 81.56 87 ALA A CA 1
ATOM 693 C C . ALA A 1 87 ? -16.450 -1.815 5.818 1.00 81.56 87 ALA A C 1
ATOM 695 O O . ALA A 1 87 ? -17.586 -2.282 5.864 1.00 81.56 87 ALA A O 1
ATOM 696 N N . ASN A 1 88 ? -15.477 -2.424 5.135 1.00 86.75 88 ASN A N 1
ATOM 697 C CA . ASN A 1 88 ? -15.608 -3.797 4.652 1.00 86.75 88 ASN A CA 1
ATOM 698 C C . ASN A 1 88 ? -14.872 -4.710 5.637 1.00 86.75 88 ASN A C 1
ATOM 700 O O . ASN A 1 88 ? -13.653 -4.831 5.559 1.00 86.75 88 ASN A O 1
ATOM 704 N N . GLU A 1 89 ? -15.613 -5.315 6.562 1.00 88.56 89 GLU A N 1
ATOM 705 C CA . GLU A 1 89 ? -15.071 -6.160 7.636 1.00 88.56 89 GLU A CA 1
ATOM 706 C C . GLU A 1 89 ? -14.197 -7.300 7.099 1.00 88.56 89 GLU A C 1
ATOM 708 O O . GLU A 1 89 ? -13.115 -7.551 7.620 1.00 88.56 89 GLU A O 1
ATOM 713 N N . ILE A 1 90 ? -14.610 -7.938 5.996 1.00 90.25 90 ILE A N 1
ATOM 714 C CA . ILE A 1 90 ? -13.861 -9.045 5.385 1.00 90.25 90 ILE A CA 1
ATOM 715 C C . ILE A 1 90 ? -12.498 -8.566 4.879 1.00 90.25 90 ILE A C 1
ATOM 717 O O . ILE A 1 90 ? -11.503 -9.267 5.022 1.00 90.25 90 ILE A O 1
ATOM 721 N N . LEU A 1 91 ? -12.434 -7.367 4.298 1.00 90.88 91 LEU A N 1
ATOM 722 C CA . LEU A 1 91 ? -11.183 -6.805 3.790 1.00 90.88 91 LEU A CA 1
ATOM 723 C C . LEU A 1 91 ? -10.183 -6.558 4.929 1.00 90.88 91 LEU A C 1
ATOM 725 O O . LEU A 1 91 ? -9.021 -6.932 4.803 1.00 90.88 91 LEU A O 1
ATOM 729 N N . TRP A 1 92 ? -10.647 -6.022 6.058 1.00 91.44 92 TRP A N 1
ATOM 730 C CA . TRP A 1 92 ? -9.813 -5.828 7.248 1.00 91.44 92 TRP A CA 1
ATOM 731 C C . TRP A 1 92 ? -9.409 -7.147 7.913 1.00 91.44 92 TRP A C 1
ATOM 733 O O . TRP A 1 92 ? -8.258 -7.297 8.318 1.00 91.44 92 TRP A O 1
ATOM 743 N N . ALA A 1 93 ? -10.308 -8.135 7.956 1.00 90.94 93 ALA A N 1
ATOM 744 C CA . ALA A 1 93 ? -9.992 -9.473 8.451 1.00 90.94 93 ALA A CA 1
ATOM 745 C C . ALA A 1 93 ? -8.904 -10.155 7.605 1.00 90.94 93 ALA A C 1
ATOM 747 O O . ALA A 1 93 ? -7.998 -10.784 8.148 1.00 90.94 93 ALA A O 1
ATOM 748 N N . VAL A 1 94 ? -8.956 -9.993 6.278 1.00 92.56 94 VAL A N 1
ATOM 749 C CA . VAL A 1 94 ? -7.910 -10.484 5.371 1.00 92.56 94 VAL A CA 1
ATOM 750 C C . VAL A 1 94 ? -6.583 -9.780 5.642 1.00 92.56 94 VAL A C 1
ATOM 752 O O . VAL A 1 94 ? -5.562 -10.454 5.704 1.00 92.56 94 VAL A O 1
ATOM 755 N N . PHE A 1 95 ? -6.574 -8.459 5.841 1.00 91.25 95 PHE A N 1
ATOM 756 C CA . PHE A 1 95 ? -5.335 -7.743 6.163 1.00 91.25 95 PHE A CA 1
ATOM 757 C C . PHE A 1 95 ? -4.722 -8.258 7.456 1.00 91.25 95 PHE A C 1
ATOM 759 O O . PHE A 1 95 ? -3.558 -8.644 7.445 1.00 91.25 95 PHE A O 1
ATOM 766 N N . MET A 1 96 ? -5.533 -8.396 8.507 1.00 89.88 96 MET A N 1
ATOM 767 C CA . MET A 1 96 ? -5.087 -8.956 9.777 1.00 89.88 96 MET A CA 1
ATOM 768 C C . MET A 1 96 ? -4.472 -10.352 9.614 1.00 89.88 96 MET A C 1
ATOM 770 O O . MET A 1 96 ? -3.445 -10.630 10.226 1.00 89.88 96 MET A O 1
ATOM 774 N N . ALA A 1 97 ? -5.071 -11.212 8.786 1.00 91.06 97 ALA A N 1
ATOM 775 C CA . ALA A 1 97 ? -4.586 -12.569 8.537 1.00 91.06 97 ALA A CA 1
ATOM 776 C C . ALA A 1 97 ? -3.254 -12.633 7.770 1.00 91.06 97 ALA A C 1
ATOM 778 O O . ALA A 1 97 ? -2.564 -13.640 7.864 1.00 91.06 97 ALA A O 1
ATOM 779 N N . PHE A 1 98 ? -2.907 -11.598 7.000 1.00 86.56 98 PHE A N 1
ATOM 780 C CA . PHE A 1 98 ? -1.628 -11.515 6.286 1.00 86.56 98 PHE A CA 1
ATOM 781 C C . PHE A 1 98 ? -0.550 -10.737 7.056 1.00 86.56 98 PHE A C 1
ATOM 783 O O . PHE A 1 98 ? 0.618 -10.805 6.687 1.00 86.56 98 PHE A O 1
A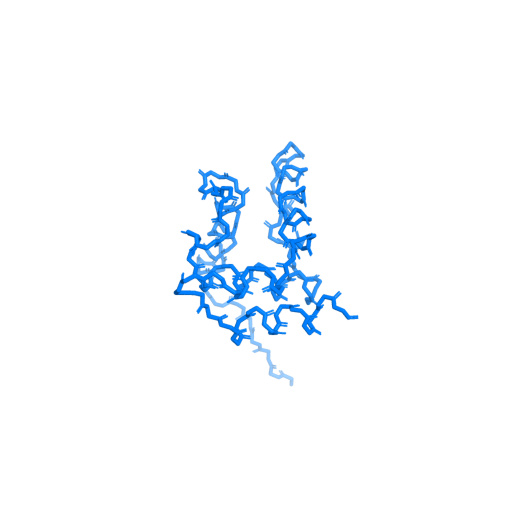TOM 790 N N . THR A 1 99 ? -0.926 -9.997 8.104 1.00 76.75 99 THR A N 1
ATOM 791 C CA . THR A 1 99 ? -0.001 -9.242 8.968 1.00 76.75 99 THR A CA 1
ATOM 792 C C . THR A 1 99 ? 0.328 -9.924 10.302 1.00 76.75 99 THR A C 1
ATOM 794 O O . THR A 1 99 ? 1.320 -9.551 10.922 1.00 76.75 99 THR A O 1
ATOM 797 N N . LYS A 1 100 ? -0.503 -10.867 10.772 1.00 60.06 100 LYS A N 1
ATOM 798 C CA . LYS A 1 100 ? -0.241 -11.719 11.952 1.00 60.06 100 LYS A CA 1
ATOM 799 C C . LYS A 1 100 ? 0.380 -13.043 11.527 1.00 60.06 100 LYS A C 1
ATOM 801 O O . LYS A 1 100 ? 1.257 -13.523 12.277 1.00 60.06 100 LYS A O 1
#

InterPro domains:
  IPR008628 Golgi phosphoprotein 3-like [PF05719] (1-87)
  IPR008628 Golgi phosphoprotein 3-like [PTHR12704] (1-100)
  IPR038261 Golgi phosphoprotein 3-like domain superfamily [G3DSA:1.10.3630.10] (1-100)

Organism: Drosophila melanogaster (NCBI:txid7227)

Foldseek 3Di:
DDDDDDPDVPVVLVVLVVLLCCQPVVDDPDLVPDDLVSSLVLLVCVLVVNNVVSLVPPDPVSSVSSVVSSVVSLPDDLVVQLPDPPHDNVSSVVSVVSSD

Secondary structure (DSSP, 8-state):
------S-HHHHHHHHHHHHHHHTTT--S-GGGS-HHHHHHHHHHHHTT-THHHHTTS-HHHHHHHHHHHHHHHTS-HHHHHTSTT--HHHHHHHHHHH-